Protein AF-A0A1S0UH13-F1 (afdb_monomer_lite)

InterPro domains:
  IPR021656 RPGR-interacting protein 1, first C2 domain [PF11618] (8-56)
  IPR035892 C2 domain superfamily [G3DSA:2.60.40.150] (9-65)
  IPR035892 C2 domain superfamily [SSF49562] (7-60)

Sequence (85 aa):
MNKEEMETNEMMLHLSRIVLSSHSLTQIGTTRPTIFLAIEFYDFELQTTPMFSGPELYMHIITRLQGLAPLLARADKALFVSIHW

pLDDT: mean 79.37, std 12.94, range [44.12, 93.69]

Radius of gyration: 16.9 Å; chains: 1; bounding box: 49×19×39 Å

Foldseek 3Di:
DDPVVVPWPKDKDWDFKDAADPVRCVVVVHQKDWKKKWKDFDPDDIDIDDIDIGRMDGDGDIDMDTDCVVVVVDPPTDIDIDMDD

Organism: Loa loa (NCBI:txid7209)

Secondary structure (DSSP, 8-state):
--TTTT----EEEEEEEEE--HHHHHHHT-SS-EEEEEEEETTSPPEEPPPEESSEEEEEEEEEE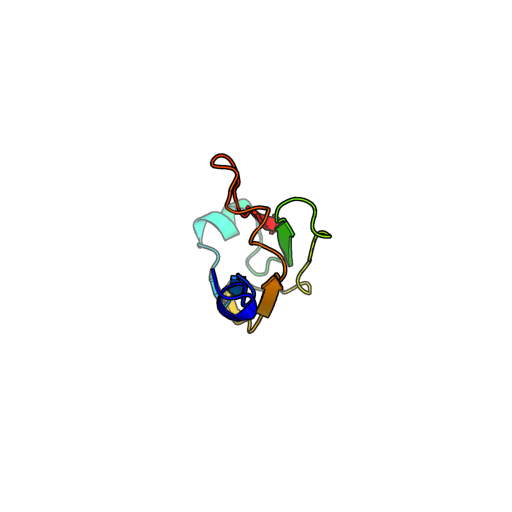---HHHHTSTT--EEEEEE-

Structure (mmCIF, N/CA/C/O backbone):
data_AF-A0A1S0UH13-F1
#
_entry.id   AF-A0A1S0UH13-F1
#
loop_
_atom_site.group_PDB
_atom_site.id
_atom_site.type_symbol
_atom_site.label_atom_id
_atom_site.label_alt_id
_atom_site.label_comp_id
_atom_site.label_asym_id
_atom_site.label_entity_id
_atom_site.label_seq_id
_atom_site.pdbx_PDB_ins_code
_atom_site.Cartn_x
_atom_site.Cartn_y
_atom_site.Cartn_z
_atom_site.occupancy
_atom_site.B_iso_or_equiv
_atom_site.auth_seq_id
_atom_site.auth_comp_id
_atom_site.auth_asym_id
_atom_site.auth_atom_id
_atom_site.pdbx_PDB_model_num
ATOM 1 N N . MET A 1 1 ? 29.969 7.778 -25.673 1.00 48.44 1 MET A N 1
ATOM 2 C CA . MET A 1 1 ? 28.986 7.558 -24.595 1.00 48.44 1 MET A CA 1
ATOM 3 C C . MET A 1 1 ? 29.445 6.315 -23.856 1.00 48.44 1 MET A C 1
ATOM 5 O O . MET A 1 1 ? 29.480 5.253 -24.471 1.00 48.44 1 MET A O 1
ATOM 9 N N . ASN A 1 2 ? 29.973 6.472 -22.641 1.00 44.12 2 ASN A N 1
ATOM 10 C CA . AS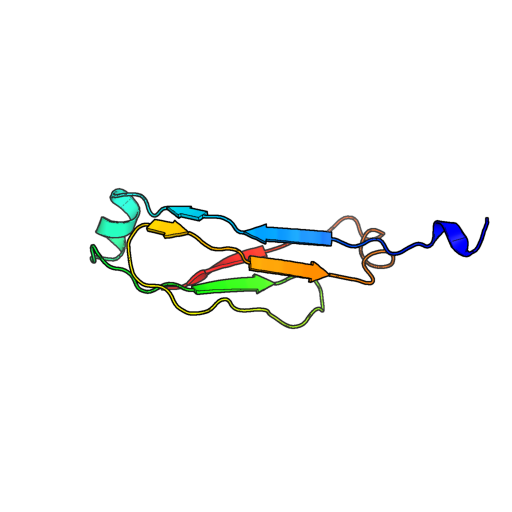N A 1 2 ? 30.570 5.361 -21.900 1.00 44.12 2 ASN A CA 1
ATOM 11 C C . ASN A 1 2 ? 29.471 4.396 -21.448 1.00 44.12 2 ASN A C 1
ATOM 13 O O . ASN A 1 2 ? 28.426 4.817 -20.965 1.00 44.12 2 ASN A O 1
ATOM 17 N N . LYS A 1 3 ? 29.721 3.094 -21.620 1.00 47.72 3 LYS A N 1
ATOM 18 C CA . LYS A 1 3 ? 28.804 1.992 -21.273 1.00 47.72 3 LYS A CA 1
ATOM 19 C C . LYS A 1 3 ? 28.448 1.939 -19.777 1.00 47.72 3 LYS A C 1
ATOM 21 O O . LYS A 1 3 ? 27.502 1.253 -19.414 1.00 47.72 3 LYS A O 1
ATOM 26 N N . GLU A 1 4 ? 29.211 2.651 -18.953 1.00 48.84 4 GLU A N 1
ATOM 27 C CA . GLU A 1 4 ? 29.136 2.675 -17.490 1.00 48.84 4 GLU A CA 1
ATOM 28 C C . GLU A 1 4 ? 28.157 3.736 -16.953 1.00 48.84 4 GLU A C 1
ATOM 30 O O . GLU A 1 4 ? 27.596 3.542 -15.890 1.00 48.84 4 GLU A O 1
ATOM 35 N N . GLU A 1 5 ? 27.812 4.787 -17.710 1.00 48.09 5 GLU A N 1
ATOM 36 C CA . GLU A 1 5 ? 26.762 5.754 -17.304 1.00 48.09 5 GLU A CA 1
ATOM 37 C C . GLU A 1 5 ? 25.332 5.246 -17.565 1.00 48.09 5 GLU A C 1
ATOM 39 O O . GLU A 1 5 ? 24.350 5.943 -17.326 1.00 48.09 5 GLU A O 1
ATOM 44 N N . MET A 1 6 ? 25.199 4.012 -18.060 1.00 47.78 6 MET A N 1
ATOM 45 C CA . MET A 1 6 ? 23.920 3.308 -18.166 1.00 47.78 6 MET A CA 1
ATOM 46 C C . MET A 1 6 ? 23.585 2.549 -16.868 1.00 47.78 6 MET A C 1
ATOM 48 O O . MET A 1 6 ? 22.788 1.608 -16.890 1.00 47.78 6 MET A O 1
ATOM 52 N N . GLU A 1 7 ? 24.224 2.930 -15.756 1.00 52.19 7 GLU A N 1
ATOM 53 C CA . GLU A 1 7 ? 23.909 2.510 -14.395 1.00 52.19 7 GLU A CA 1
ATOM 54 C C . GLU A 1 7 ? 22.442 2.824 -14.091 1.00 52.19 7 GLU A C 1
ATOM 56 O O . GLU A 1 7 ? 22.052 3.934 -13.745 1.00 52.19 7 GLU A O 1
ATOM 61 N N . THR A 1 8 ? 21.617 1.798 -14.311 1.00 57.53 8 THR A N 1
ATOM 62 C CA . THR A 1 8 ? 20.438 1.460 -13.517 1.00 57.53 8 THR A CA 1
ATOM 63 C C . THR A 1 8 ? 19.673 2.671 -12.999 1.00 57.53 8 THR A C 1
ATOM 65 O O . THR A 1 8 ? 19.791 3.046 -11.836 1.00 57.53 8 THR A O 1
ATOM 68 N N . ASN A 1 9 ? 18.818 3.243 -13.851 1.00 68.12 9 ASN A N 1
ATOM 69 C CA . ASN A 1 9 ? 17.690 4.030 -13.365 1.00 68.12 9 ASN A CA 1
ATOM 70 C C . ASN A 1 9 ? 16.855 3.113 -12.457 1.00 68.12 9 ASN A C 1
ATOM 72 O O . ASN A 1 9 ? 16.051 2.311 -12.943 1.00 68.12 9 ASN A O 1
ATOM 76 N N . GLU A 1 10 ? 17.127 3.174 -11.157 1.00 71.88 10 GLU A N 1
ATOM 77 C CA . GLU A 1 10 ? 16.383 2.499 -10.103 1.00 71.88 10 GLU A CA 1
ATOM 78 C C . GLU A 1 10 ? 15.413 3.494 -9.476 1.00 71.88 10 GLU A C 1
ATOM 80 O O . GLU A 1 10 ? 15.757 4.643 -9.199 1.00 71.88 10 GLU A O 1
ATOM 85 N N . MET A 1 11 ? 14.196 3.035 -9.215 1.00 78.12 11 MET A N 1
ATOM 86 C CA . MET A 1 11 ? 13.249 3.747 -8.370 1.00 78.12 11 MET A CA 1
ATOM 87 C C . MET A 1 11 ? 13.087 2.954 -7.090 1.00 78.12 11 MET A C 1
ATOM 89 O O . MET A 1 11 ? 12.875 1.739 -7.110 1.00 78.12 11 MET A O 1
ATOM 93 N N . MET A 1 12 ? 13.168 3.667 -5.975 1.00 83.06 12 MET A N 1
ATOM 94 C CA . MET A 1 12 ? 12.861 3.125 -4.664 1.00 83.06 12 MET A CA 1
ATOM 95 C C . MET A 1 12 ? 11.594 3.789 -4.145 1.00 83.06 12 MET A C 1
ATOM 97 O O . MET A 1 12 ? 11.553 5.006 -3.961 1.00 83.06 12 MET A O 1
ATOM 101 N N . LEU A 1 13 ? 10.559 2.987 -3.906 1.00 84.19 13 LEU A N 1
ATOM 102 C CA . LEU A 1 13 ? 9.340 3.440 -3.252 1.00 84.19 13 LEU A CA 1
ATOM 103 C C . LEU A 1 13 ? 9.417 3.091 -1.767 1.00 84.19 13 LEU A C 1
ATOM 105 O O . LEU A 1 13 ? 9.478 1.916 -1.408 1.00 84.19 13 LEU A O 1
ATOM 109 N N . HIS A 1 14 ? 9.403 4.122 -0.923 1.00 87.62 14 HIS A N 1
ATOM 110 C CA . HIS A 1 14 ? 9.384 3.996 0.531 1.00 87.62 14 HIS A CA 1
ATOM 111 C C . HIS A 1 14 ? 8.015 4.411 1.067 1.00 87.62 14 HIS A C 1
ATOM 113 O O . HIS A 1 14 ? 7.660 5.590 1.027 1.00 87.62 14 HIS A O 1
ATOM 119 N N . LEU A 1 15 ? 7.257 3.451 1.596 1.00 86.31 15 LEU A N 1
ATOM 120 C CA . LEU A 1 15 ? 5.965 3.705 2.236 1.00 86.31 15 LEU A CA 1
ATOM 121 C C . LEU A 1 15 ? 6.117 3.541 3.746 1.00 86.31 15 LEU A C 1
ATOM 123 O O . LEU A 1 15 ? 6.351 2.435 4.239 1.00 86.31 15 LEU A O 1
ATOM 127 N N . SER A 1 16 ? 6.017 4.661 4.465 1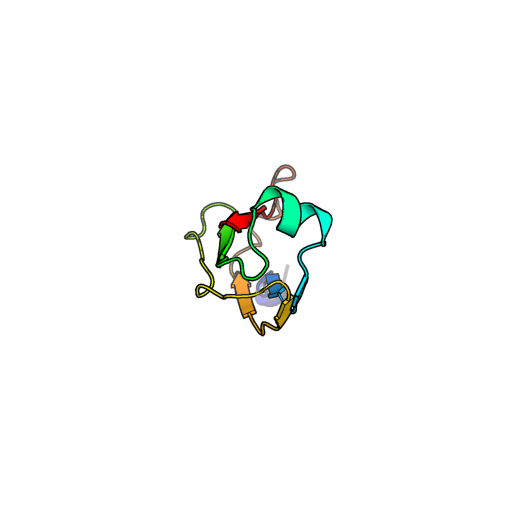.00 88.50 16 SER A N 1
ATOM 128 C CA . SER A 1 16 ? 6.340 4.739 5.894 1.00 88.50 16 SER A CA 1
ATOM 129 C C . SER A 1 16 ? 5.117 4.748 6.810 1.00 88.50 16 SER A C 1
ATOM 131 O O . SER A 1 16 ? 5.167 4.210 7.918 1.00 88.50 16 SER A O 1
ATOM 133 N N . ARG A 1 17 ? 4.016 5.378 6.385 1.00 89.75 17 ARG A N 1
ATOM 134 C CA . ARG A 1 17 ? 2.840 5.570 7.239 1.00 89.75 17 ARG A CA 1
ATOM 135 C C . ARG A 1 17 ? 1.560 5.747 6.432 1.00 89.75 17 ARG A C 1
ATOM 137 O O . ARG A 1 17 ? 1.552 6.480 5.447 1.00 89.75 17 ARG A O 1
ATOM 144 N N . ILE A 1 18 ? 0.476 5.141 6.909 1.00 88.50 18 ILE A N 1
ATOM 145 C CA . ILE A 1 18 ? -0.896 5.435 6.477 1.00 88.50 18 ILE A CA 1
ATOM 146 C C . ILE A 1 18 ? -1.666 5.928 7.696 1.00 88.50 18 ILE A C 1
ATOM 148 O O . ILE A 1 18 ? -1.607 5.314 8.763 1.00 88.50 18 ILE A O 1
ATOM 152 N N . VAL A 1 19 ? -2.404 7.023 7.527 1.00 90.88 19 VAL A N 1
ATOM 153 C CA . VAL A 1 19 ? -3.320 7.547 8.543 1.00 90.88 19 VAL A CA 1
ATOM 154 C C . VAL A 1 19 ? -4.681 7.746 7.895 1.00 90.88 19 VAL A C 1
ATOM 156 O O . VAL A 1 19 ? -4.810 8.515 6.942 1.00 90.88 19 VAL A O 1
ATOM 159 N N . LEU A 1 20 ? -5.695 7.056 8.408 1.00 90.62 20 LEU A N 1
ATOM 160 C CA . LEU A 1 20 ? -7.076 7.239 7.982 1.00 90.62 20 LEU A CA 1
ATOM 161 C C . LEU A 1 20 ? -7.714 8.360 8.795 1.00 90.62 20 LEU A C 1
ATOM 163 O O . LEU A 1 20 ? -7.668 8.371 10.026 1.00 90.62 20 LEU A O 1
ATOM 167 N N . SER A 1 21 ? -8.329 9.313 8.098 1.00 91.94 21 SER A N 1
ATOM 168 C CA . SER A 1 21 ? -9.048 10.398 8.760 1.00 91.94 21 SER A CA 1
ATOM 169 C C . SER A 1 21 ? -10.280 9.869 9.501 1.00 91.94 21 SER A C 1
ATOM 171 O O . SER A 1 21 ? -10.875 8.862 9.111 1.00 91.94 21 SER A O 1
ATOM 173 N N . SER A 1 22 ? -10.727 10.585 10.534 1.00 91.31 22 SER A N 1
ATOM 174 C CA . SER A 1 22 ? -11.983 10.274 11.233 1.00 91.31 22 SER A CA 1
ATOM 175 C C . SER A 1 22 ? -13.189 10.241 10.286 1.00 91.31 22 SER A C 1
ATOM 177 O O . SER A 1 22 ? -14.080 9.405 10.446 1.00 91.31 22 SER A O 1
ATOM 179 N N . HIS A 1 23 ? -13.195 11.099 9.262 1.00 93.69 23 HIS A N 1
ATOM 180 C CA . HIS A 1 23 ? -14.211 11.096 8.214 1.00 93.69 23 HIS A CA 1
ATOM 181 C C . HIS A 1 23 ? -14.204 9.780 7.423 1.00 93.69 23 HIS A C 1
ATOM 183 O O . HIS A 1 23 ? -15.249 9.152 7.274 1.00 93.69 23 HIS A O 1
ATOM 189 N N . SER A 1 24 ? -13.024 9.317 7.001 1.00 89.00 24 SER A N 1
ATOM 190 C CA . SER A 1 24 ? -12.856 8.039 6.297 1.00 89.00 24 SER A CA 1
ATOM 191 C C . SER A 1 24 ? -13.310 6.858 7.157 1.00 89.00 24 SER A C 1
ATOM 193 O O . SER A 1 24 ? -14.052 6.006 6.686 1.00 89.00 24 SER A O 1
ATOM 195 N N . LEU A 1 25 ? -12.941 6.830 8.442 1.00 90.94 25 LEU A N 1
ATOM 196 C CA . LEU A 1 25 ? -13.372 5.777 9.374 1.00 90.94 25 LEU A CA 1
ATOM 197 C C . LEU A 1 25 ? -14.896 5.748 9.551 1.00 90.94 25 LEU A C 1
ATOM 199 O O . LEU A 1 25 ? -15.497 4.677 9.617 1.00 90.94 25 LEU A O 1
ATOM 203 N N . THR A 1 26 ? -15.526 6.925 9.578 1.00 92.12 26 THR A N 1
ATOM 204 C CA . THR A 1 26 ? -16.987 7.049 9.655 1.00 92.12 26 THR A CA 1
ATOM 205 C C . THR A 1 26 ? -17.654 6.502 8.393 1.00 92.12 26 THR A C 1
ATOM 207 O O . THR A 1 26 ? -18.654 5.800 8.498 1.00 92.12 26 THR A O 1
ATOM 210 N N . GLN A 1 27 ? -17.088 6.769 7.211 1.00 90.50 27 GLN A N 1
ATOM 211 C CA . GLN A 1 27 ? -17.592 6.238 5.940 1.00 90.50 27 GLN A CA 1
ATOM 212 C C . GLN A 1 27 ? -17.436 4.717 5.826 1.00 90.50 27 GLN A C 1
ATOM 214 O O . GLN A 1 27 ? -18.342 4.055 5.330 1.00 90.50 27 GLN A O 1
ATOM 219 N N . ILE A 1 28 ? -16.320 4.157 6.308 1.00 89.25 28 ILE A N 1
ATOM 220 C CA . ILE A 1 28 ? -16.098 2.699 6.335 1.00 89.25 28 ILE A CA 1
ATOM 221 C C . ILE A 1 28 ? -17.008 2.032 7.389 1.00 89.25 28 ILE A C 1
ATOM 223 O O . ILE A 1 28 ? -17.328 0.851 7.284 1.00 89.25 28 ILE A O 1
ATOM 227 N N . GLY A 1 29 ? -17.456 2.775 8.407 1.00 92.12 29 GLY A N 1
ATOM 228 C CA . GLY A 1 29 ? -18.328 2.258 9.465 1.00 92.12 29 GLY A CA 1
ATOM 229 C C . GLY A 1 29 ? -17.585 1.429 10.518 1.00 92.12 29 GLY A C 1
ATOM 230 O O . GLY A 1 29 ? -18.199 0.646 11.239 1.00 92.12 29 GLY A O 1
ATOM 231 N N . THR A 1 30 ? -16.262 1.590 10.622 1.00 89.81 30 THR A N 1
ATOM 232 C CA . THR A 1 30 ? -15.425 0.883 11.599 1.00 89.81 30 THR A CA 1
ATOM 233 C C . THR A 1 30 ? -14.305 1.773 12.120 1.00 89.81 30 THR A C 1
ATOM 235 O O . THR A 1 30 ? -13.678 2.533 11.385 1.00 89.81 30 THR A O 1
ATOM 238 N N . THR A 1 31 ? -14.007 1.640 13.410 1.00 87.00 31 THR A N 1
ATOM 239 C CA . THR A 1 31 ? -12.846 2.275 14.048 1.00 87.00 31 THR A CA 1
ATOM 240 C C . THR A 1 31 ? -11.567 1.454 13.882 1.00 87.00 31 THR A C 1
ATOM 242 O O . THR A 1 31 ? -10.479 1.938 14.192 1.00 87.00 31 THR A O 1
ATOM 245 N N . ARG A 1 32 ? -11.678 0.211 13.392 1.00 90.56 32 ARG A N 1
ATOM 246 C CA . ARG A 1 32 ? -10.558 -0.711 13.158 1.00 90.56 32 ARG A CA 1
ATOM 247 C C . ARG A 1 32 ? -10.669 -1.334 11.762 1.00 90.56 32 ARG A C 1
ATOM 249 O O . ARG A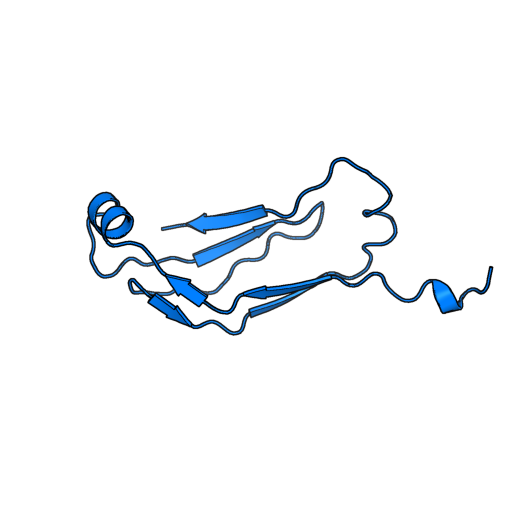 1 32 ? -11.015 -2.510 11.651 1.00 90.56 32 ARG A O 1
ATOM 256 N N . PRO A 1 33 ? -10.426 -0.556 10.697 1.00 91.25 33 PRO A N 1
ATOM 257 C CA . PRO A 1 33 ? -10.462 -1.075 9.334 1.00 91.25 33 PRO A CA 1
ATOM 258 C C . PRO A 1 33 ? -9.326 -2.070 9.122 1.00 91.25 33 PRO A C 1
ATOM 260 O O . PRO A 1 33 ? -8.283 -1.952 9.766 1.00 91.25 33 PRO A O 1
ATOM 263 N N . THR A 1 34 ? -9.534 -3.038 8.232 1.00 92.00 34 THR A N 1
ATOM 264 C CA . THR A 1 34 ? -8.465 -3.914 7.746 1.00 92.00 34 THR A CA 1
ATOM 265 C C . THR A 1 34 ? -8.136 -3.493 6.327 1.00 92.00 34 THR A C 1
ATOM 267 O O . THR A 1 34 ? -9.030 -3.484 5.495 1.00 92.00 34 THR A O 1
ATOM 270 N N . ILE A 1 35 ? -6.893 -3.097 6.069 1.00 90.62 35 ILE A N 1
ATOM 271 C CA . ILE A 1 35 ? -6.475 -2.541 4.784 1.00 90.62 35 ILE A CA 1
ATOM 272 C C . ILE A 1 35 ? -5.196 -3.191 4.272 1.00 90.62 35 ILE A C 1
ATOM 274 O O . ILE A 1 35 ? -4.375 -3.668 5.052 1.00 90.62 35 ILE A O 1
ATOM 278 N N . PHE A 1 36 ? -4.990 -3.145 2.963 1.00 91.00 36 PHE A N 1
ATOM 279 C CA . PHE A 1 36 ? -3.698 -3.403 2.329 1.00 91.00 36 PHE A CA 1
ATOM 280 C C . PHE A 1 36 ? -3.483 -2.401 1.190 1.00 91.00 36 PHE A C 1
ATOM 282 O O . PHE A 1 36 ? -4.433 -1.764 0.724 1.00 91.00 36 PHE A O 1
ATOM 289 N N . LEU A 1 37 ? -2.235 -2.242 0.753 1.00 89.94 37 LEU A N 1
ATOM 290 C CA . LEU A 1 37 ? -1.904 -1.444 -0.420 1.00 89.94 37 LEU A CA 1
ATOM 291 C C . LEU A 1 37 ? -1.613 -2.339 -1.614 1.00 89.94 37 LEU A C 1
ATOM 293 O O . LEU A 1 37 ? -0.920 -3.349 -1.483 1.00 89.94 37 LEU A O 1
ATOM 297 N N . ALA A 1 38 ? -2.093 -1.905 -2.771 1.00 90.25 38 ALA A N 1
ATOM 298 C CA . ALA A 1 38 ? -1.702 -2.422 -4.070 1.00 90.25 38 ALA A CA 1
ATOM 299 C C . ALA A 1 38 ? -0.820 -1.374 -4.766 1.00 90.25 38 ALA A C 1
ATOM 301 O O . ALA A 1 38 ? -1.174 -0.192 -4.820 1.00 90.25 38 ALA A O 1
ATOM 302 N N . ILE A 1 39 ? 0.344 -1.801 -5.247 1.00 87.62 39 ILE A N 1
ATOM 303 C CA . ILE A 1 39 ? 1.343 -0.969 -5.915 1.00 87.62 39 ILE A CA 1
ATOM 304 C C . ILE A 1 39 ? 1.462 -1.480 -7.344 1.00 87.62 39 ILE A C 1
ATOM 306 O O . ILE A 1 39 ? 1.947 -2.589 -7.578 1.00 87.62 39 ILE A O 1
ATOM 310 N N . GLU A 1 40 ? 1.024 -0.654 -8.285 1.00 86.31 40 GLU A N 1
ATOM 311 C CA . GLU A 1 40 ? 1.041 -0.959 -9.708 1.00 86.31 40 GLU A CA 1
ATOM 312 C C . GLU A 1 40 ? 1.937 0.041 -10.433 1.00 86.31 40 GLU A C 1
ATOM 314 O O . GLU A 1 40 ? 1.832 1.261 -10.263 1.00 86.31 40 GLU A O 1
ATOM 319 N N . PHE A 1 41 ? 2.856 -0.488 -11.234 1.00 82.25 41 PHE A N 1
ATOM 320 C CA . PHE A 1 41 ? 3.858 0.313 -11.910 1.00 82.25 41 PHE A CA 1
ATOM 321 C C . PHE A 1 41 ? 4.180 -0.297 -13.275 1.00 82.25 41 PHE A C 1
ATOM 323 O O . PHE A 1 41 ? 4.875 -1.304 -13.353 1.00 82.25 41 PHE A O 1
ATOM 330 N N . TYR A 1 42 ? 3.734 0.349 -14.357 1.00 80.44 42 TYR A N 1
ATOM 331 C CA . TYR A 1 42 ? 3.993 -0.084 -15.740 1.00 80.44 42 TYR A CA 1
ATOM 332 C C . TYR A 1 42 ? 3.609 -1.564 -15.970 1.00 80.44 42 TYR A C 1
ATOM 334 O O . TYR A 1 42 ? 2.566 -1.994 -15.499 1.00 80.44 42 TYR A O 1
ATOM 342 N N . ASP A 1 43 ? 4.450 -2.327 -16.678 1.00 77.06 43 ASP A N 1
ATOM 343 C CA . ASP A 1 43 ? 4.272 -3.760 -16.947 1.00 77.06 43 ASP A CA 1
ATOM 344 C C . ASP A 1 43 ? 4.936 -4.640 -15.866 1.00 77.06 43 ASP A C 1
ATOM 346 O O . ASP A 1 43 ? 5.212 -5.818 -16.101 1.00 77.06 43 ASP A O 1
ATOM 350 N N . PHE A 1 44 ? 5.268 -4.071 -14.699 1.00 81.00 44 PHE A N 1
ATOM 351 C CA . PHE A 1 44 ? 5.756 -4.878 -13.584 1.00 81.00 44 PHE A CA 1
ATOM 352 C C . PHE A 1 44 ? 4.604 -5.643 -12.947 1.00 81.00 44 PHE A C 1
ATOM 354 O O . PHE A 1 44 ? 3.445 -5.233 -12.985 1.00 81.00 44 PHE A O 1
ATOM 361 N N . GLU A 1 45 ? 4.953 -6.759 -12.319 1.00 84.75 45 GLU A N 1
ATOM 362 C CA . GLU A 1 45 ? 4.008 -7.523 -11.525 1.00 84.75 45 GLU A CA 1
ATOM 363 C C . GLU A 1 45 ? 3.432 -6.661 -10.393 1.00 84.75 45 GLU A C 1
ATOM 365 O O . GLU A 1 45 ? 4.164 -5.958 -9.687 1.00 84.75 45 GLU A O 1
ATOM 370 N N . LEU A 1 46 ? 2.108 -6.733 -10.230 1.00 87.50 46 LEU A N 1
ATOM 371 C CA . LEU A 1 46 ? 1.384 -6.082 -9.146 1.00 87.50 46 LEU A CA 1
ATOM 372 C C . LEU A 1 46 ? 1.967 -6.513 -7.797 1.00 87.50 46 LEU A C 1
ATOM 374 O O . LEU A 1 46 ? 2.021 -7.702 -7.489 1.00 87.50 46 LEU A O 1
ATOM 378 N N . GLN A 1 47 ? 2.335 -5.546 -6.960 1.00 87.25 47 GLN A N 1
ATOM 379 C CA . GLN A 1 47 ? 2.795 -5.827 -5.603 1.00 87.25 47 GLN A CA 1
ATOM 380 C C . GLN A 1 47 ? 1.722 -5.472 -4.583 1.00 87.25 47 GLN A C 1
ATOM 382 O O . GLN A 1 47 ? 1.088 -4.423 -4.669 1.00 87.25 47 GLN A O 1
ATOM 387 N N . THR A 1 48 ? 1.551 -6.324 -3.575 1.00 88.94 48 THR A N 1
ATOM 388 C CA . THR A 1 48 ? 0.633 -6.073 -2.461 1.00 88.94 48 THR A CA 1
ATOM 389 C C . THR A 1 48 ? 1.367 -6.080 -1.136 1.00 88.94 48 THR A C 1
ATOM 391 O O . THR A 1 48 ? 2.255 -6.902 -0.903 1.00 88.94 48 THR A O 1
ATOM 394 N N . THR A 1 49 ? 0.960 -5.204 -0.228 1.00 87.62 49 THR A N 1
ATOM 395 C CA . THR A 1 49 ? 1.438 -5.239 1.154 1.00 87.62 49 THR A CA 1
ATOM 396 C C . THR A 1 49 ? 0.678 -6.302 1.949 1.00 87.62 49 THR A C 1
ATOM 398 O O . THR A 1 49 ? -0.432 -6.675 1.564 1.00 87.62 49 THR A O 1
ATOM 401 N N . PRO A 1 50 ? 1.208 -6.758 3.098 1.00 88.44 50 PRO A N 1
ATOM 402 C CA . PRO A 1 50 ? 0.402 -7.491 4.066 1.00 88.44 50 PRO A CA 1
ATOM 403 C C . PRO A 1 50 ? -0.870 -6.718 4.437 1.00 88.44 50 PRO A C 1
ATOM 405 O O . PRO A 1 50 ? -0.918 -5.492 4.318 1.00 88.44 50 PRO A O 1
ATOM 408 N N . MET A 1 51 ? -1.892 -7.436 4.901 1.00 89.75 51 MET A N 1
ATOM 409 C CA . MET A 1 51 ? -3.060 -6.797 5.500 1.00 89.75 51 MET A CA 1
ATOM 410 C C . MET A 1 51 ? -2.690 -6.219 6.861 1.00 89.75 51 MET A C 1
ATOM 412 O O . MET A 1 51 ? -1.955 -6.832 7.638 1.00 89.75 51 MET A O 1
ATOM 416 N N . PHE A 1 52 ? -3.263 -5.069 7.175 1.00 88.31 52 PHE A N 1
ATOM 417 C CA . PHE A 1 52 ? -3.082 -4.412 8.450 1.00 88.31 52 PHE A CA 1
ATOM 418 C C . PHE A 1 52 ? -4.405 -3.963 9.043 1.00 88.31 52 PHE A C 1
ATOM 420 O O . PHE A 1 52 ? -5.330 -3.649 8.305 1.00 88.31 52 PHE A O 1
ATOM 427 N N . SER A 1 53 ? -4.480 -3.867 10.370 1.00 90.38 53 SER A N 1
ATOM 428 C CA . SER A 1 53 ? -5.711 -3.481 11.060 1.00 90.38 53 SER A CA 1
ATOM 429 C C . SER A 1 53 ? -5.518 -2.256 11.944 1.00 90.38 53 SER A C 1
ATOM 431 O O . SER A 1 53 ? -4.636 -2.233 12.801 1.00 90.38 53 SER A O 1
ATOM 433 N N . GLY A 1 54 ? -6.411 -1.279 11.806 1.00 90.44 54 GLY A N 1
ATOM 434 C CA . GLY A 1 54 ? -6.426 -0.061 12.608 1.00 90.44 54 GLY A CA 1
ATOM 435 C C . GLY A 1 54 ? -6.440 1.222 11.772 1.00 90.44 54 GLY A C 1
ATOM 436 O O . GLY A 1 54 ? -6.257 1.184 10.559 1.00 90.44 54 GLY A O 1
ATOM 437 N N . PRO A 1 55 ? -6.687 2.370 12.421 1.00 88.06 55 PRO A N 1
ATOM 438 C CA . PRO A 1 55 ? -6.787 3.668 11.751 1.00 88.06 55 PRO A CA 1
ATOM 439 C C . PRO A 1 55 ? -5.425 4.276 11.390 1.00 88.06 55 PRO A C 1
ATOM 441 O O . PRO A 1 55 ? -5.352 5.212 10.596 1.00 88.06 55 PRO A O 1
ATOM 444 N N . GLU A 1 56 ? -4.349 3.764 11.982 1.00 88.38 56 GLU A N 1
ATOM 445 C CA . GLU A 1 56 ? -2.994 4.253 11.795 1.00 88.38 56 GLU A CA 1
ATOM 446 C C . GLU A 1 56 ? -2.015 3.090 11.718 1.00 88.38 56 GLU A C 1
ATOM 448 O O . GLU A 1 56 ? -2.082 2.144 12.507 1.00 88.38 56 GLU A O 1
ATOM 453 N N . LEU A 1 57 ? -1.109 3.178 10.747 1.00 83.94 57 LEU A N 1
ATOM 454 C CA . LEU A 1 57 ? -0.219 2.098 10.368 1.00 83.94 57 LEU A CA 1
ATOM 455 C C . LEU A 1 57 ? 1.168 2.643 10.086 1.00 83.94 57 LEU A C 1
ATOM 457 O O . LEU A 1 57 ? 1.332 3.526 9.245 1.00 83.94 57 LEU A O 1
ATOM 461 N N . TYR A 1 58 ? 2.156 2.076 10.768 1.00 83.94 58 TYR A N 1
ATOM 462 C CA . TYR A 1 58 ? 3.567 2.320 10.513 1.00 83.94 58 TYR A CA 1
ATOM 463 C C . TYR A 1 58 ? 4.126 1.140 9.735 1.00 83.94 58 TYR A C 1
ATOM 465 O O . TYR A 1 58 ? 4.009 -0.009 10.159 1.00 83.94 58 TYR A O 1
ATOM 473 N N . MET A 1 59 ? 4.715 1.427 8.583 1.00 82.75 59 MET A N 1
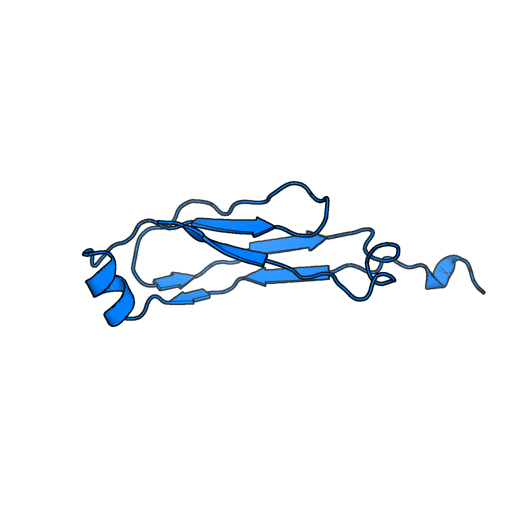ATOM 474 C CA . MET A 1 59 ? 5.229 0.424 7.662 1.00 82.75 59 MET A CA 1
ATOM 475 C C . MET A 1 59 ? 6.676 0.759 7.309 1.00 82.75 59 MET A C 1
ATOM 477 O O . MET A 1 59 ? 7.088 1.915 7.344 1.00 82.75 59 MET A O 1
ATOM 481 N N . HIS A 1 60 ? 7.462 -0.257 6.968 1.00 80.81 60 HIS A N 1
ATOM 482 C CA . HIS A 1 60 ? 8.791 -0.073 6.390 1.00 80.81 60 HIS A CA 1
ATOM 483 C C . HIS A 1 60 ? 8.866 -0.879 5.099 1.00 80.81 60 HIS A C 1
ATOM 485 O O . HIS A 1 60 ? 9.536 -1.905 5.019 1.00 80.81 60 HIS A O 1
ATOM 491 N N . ILE A 1 61 ? 8.084 -0.454 4.109 1.00 79.19 61 ILE A N 1
ATOM 492 C CA . ILE A 1 61 ? 8.008 -1.149 2.826 1.00 79.19 61 ILE A CA 1
ATOM 493 C C . ILE A 1 61 ? 8.905 -0.417 1.847 1.00 79.19 61 ILE A C 1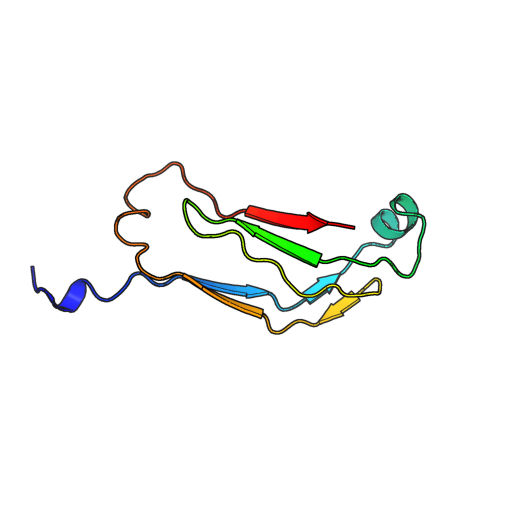
ATOM 495 O O . ILE A 1 61 ? 8.738 0.783 1.619 1.00 79.19 61 ILE A O 1
ATOM 499 N N . ILE A 1 62 ? 9.870 -1.163 1.316 1.00 80.12 62 ILE A N 1
ATOM 500 C CA . ILE A 1 62 ? 10.809 -0.708 0.302 1.00 80.12 62 ILE A CA 1
ATOM 501 C C . ILE A 1 62 ? 10.607 -1.589 -0.922 1.00 80.12 62 ILE A C 1
ATOM 503 O O . ILE A 1 62 ? 10.985 -2.761 -0.913 1.00 80.12 62 ILE A O 1
ATOM 507 N N . THR A 1 63 ? 10.052 -1.008 -1.978 1.00 80.75 63 THR A N 1
ATOM 508 C CA . THR A 1 63 ? 9.972 -1.654 -3.289 1.00 80.75 63 THR A CA 1
ATOM 509 C C . THR A 1 63 ? 11.060 -1.075 -4.182 1.00 80.75 63 THR A C 1
ATOM 511 O O . THR A 1 63 ? 11.132 0.141 -4.369 1.00 80.75 63 THR A O 1
ATOM 514 N N . ARG A 1 64 ? 11.916 -1.947 -4.727 1.00 79.62 64 ARG A N 1
ATOM 515 C CA . ARG A 1 64 ? 12.934 -1.586 -5.721 1.00 79.62 64 ARG A CA 1
ATOM 516 C C . ARG A 1 64 ? 12.444 -1.963 -7.110 1.00 79.62 64 ARG A C 1
ATOM 518 O O . ARG A 1 64 ? 12.103 -3.118 -7.347 1.00 79.62 64 ARG A O 1
ATOM 525 N N . LEU A 1 65 ? 12.446 -0.993 -8.015 1.00 76.75 65 LEU A N 1
ATOM 526 C CA . LEU A 1 65 ? 12.091 -1.176 -9.417 1.00 76.75 65 LEU A CA 1
ATOM 527 C C . LEU A 1 65 ? 13.336 -0.898 -10.257 1.00 76.75 65 LEU A C 1
ATOM 529 O O . LEU A 1 65 ? 13.833 0.229 -10.291 1.00 76.75 65 LEU A O 1
ATOM 533 N N . GLN A 1 66 ? 13.859 -1.943 -10.895 1.00 76.62 66 GLN A N 1
ATOM 534 C CA . GLN A 1 66 ? 15.037 -1.880 -11.761 1.00 76.62 66 GLN A CA 1
ATOM 535 C C . GLN A 1 66 ? 14.618 -1.885 -13.233 1.00 76.62 66 GLN A C 1
ATOM 537 O O . GLN A 1 66 ? 13.545 -2.368 -13.572 1.00 76.62 66 GLN A O 1
ATOM 542 N N . GLY A 1 67 ? 15.470 -1.381 -14.128 1.00 73.94 67 GLY A N 1
ATOM 543 C CA . GLY A 1 67 ? 15.185 -1.410 -15.569 1.00 73.94 67 GLY A CA 1
ATOM 544 C C . GLY A 1 67 ? 14.242 -0.300 -16.044 1.00 73.94 67 GLY A C 1
ATOM 545 O O . GLY A 1 67 ? 13.517 -0.474 -17.019 1.00 73.94 67 GLY A O 1
ATOM 546 N N . LEU A 1 68 ? 14.261 0.864 -15.387 1.00 71.88 68 LEU A N 1
ATOM 547 C CA . LEU A 1 68 ? 13.369 1.987 -15.707 1.00 71.88 68 LEU A CA 1
ATOM 548 C C . LEU A 1 68 ? 13.814 2.819 -16.908 1.00 71.88 68 LEU A C 1
ATOM 550 O O . LEU A 1 68 ? 13.026 3.589 -17.449 1.00 71.88 68 LEU A O 1
ATOM 554 N N . ALA A 1 69 ? 15.066 2.677 -17.341 1.00 69.62 69 ALA A N 1
ATOM 555 C CA . ALA A 1 69 ? 15.627 3.430 -18.461 1.00 69.62 69 ALA A CA 1
ATOM 556 C C . ALA A 1 69 ? 14.761 3.401 -19.745 1.00 69.62 69 ALA A C 1
ATOM 558 O O . ALA A 1 69 ? 14.448 4.478 -20.253 1.00 69.62 69 ALA A O 1
ATOM 559 N N . PRO A 1 70 ? 14.288 2.243 -20.251 1.00 66.94 70 PRO A N 1
ATOM 560 C CA . PRO A 1 70 ? 13.381 2.209 -21.405 1.00 66.94 70 PRO A CA 1
ATOM 561 C C . PRO A 1 70 ? 11.983 2.780 -21.115 1.00 66.94 70 PRO A C 1
ATOM 563 O O . PRO A 1 70 ? 11.239 3.112 -22.038 1.00 66.94 70 PRO A O 1
ATOM 566 N N . LEU A 1 71 ? 11.599 2.887 -19.842 1.00 66.00 71 LEU A N 1
ATOM 567 C CA . LEU A 1 71 ? 10.263 3.292 -19.424 1.00 66.00 71 LEU A CA 1
ATOM 568 C C . LEU A 1 71 ? 10.129 4.808 -19.249 1.00 66.00 71 LEU A C 1
ATOM 570 O O . LEU A 1 71 ? 9.100 5.340 -19.664 1.00 66.00 71 LEU A O 1
ATOM 574 N N . LEU A 1 72 ? 11.172 5.470 -18.733 1.00 63.12 72 LEU A N 1
ATOM 575 C CA . LEU A 1 72 ? 11.276 6.926 -18.540 1.00 63.12 72 LEU A CA 1
ATOM 576 C C . LEU A 1 72 ? 11.301 7.719 -19.857 1.00 63.12 72 LEU A C 1
ATOM 578 O O . LEU A 1 72 ? 10.984 8.903 -19.872 1.00 63.12 72 LEU A O 1
ATOM 582 N N . ALA A 1 73 ? 11.632 7.068 -20.976 1.00 64.44 73 ALA A N 1
ATOM 583 C CA . ALA A 1 73 ? 11.591 7.671 -22.310 1.00 64.44 73 ALA A CA 1
ATOM 584 C C . ALA A 1 73 ? 10.161 7.898 -22.848 1.00 64.44 73 ALA A C 1
ATOM 586 O O . ALA A 1 73 ? 9.992 8.465 -23.927 1.00 64.44 73 ALA A O 1
ATOM 587 N N . ARG A 1 74 ? 9.126 7.436 -22.135 1.00 65.25 74 ARG A N 1
ATOM 588 C CA . ARG A 1 74 ? 7.717 7.582 -22.520 1.00 65.25 74 ARG A CA 1
ATOM 589 C C . ARG A 1 74 ? 7.021 8.525 -21.527 1.00 65.25 74 ARG A C 1
ATOM 591 O O . ARG A 1 74 ? 6.937 8.220 -20.342 1.00 65.25 74 ARG A O 1
ATOM 598 N N . ALA A 1 75 ? 6.591 9.689 -22.018 1.00 54.44 75 ALA A N 1
ATOM 599 C CA . ALA A 1 75 ? 6.171 10.857 -21.229 1.00 54.44 75 ALA A CA 1
ATOM 600 C C . ALA A 1 75 ? 4.779 10.751 -20.564 1.00 54.44 75 ALA A C 1
ATOM 602 O O . ALA A 1 75 ? 4.302 11.716 -19.975 1.00 54.44 75 ALA A O 1
ATOM 603 N N . ASP A 1 76 ? 4.119 9.600 -20.663 1.00 65.69 76 ASP A N 1
ATOM 604 C CA . ASP A 1 76 ? 2.710 9.380 -20.326 1.00 65.69 76 ASP A CA 1
ATOM 605 C C . ASP A 1 76 ? 2.482 8.403 -19.158 1.00 65.69 76 ASP A C 1
ATOM 607 O O . ASP A 1 76 ? 1.358 7.959 -18.936 1.00 65.69 76 ASP A O 1
ATOM 611 N N . LYS A 1 77 ? 3.520 8.046 -18.391 1.00 62.84 77 LYS A N 1
ATOM 612 C CA . LYS A 1 77 ? 3.417 6.981 -17.381 1.00 62.84 77 LYS A CA 1
ATOM 613 C C . LYS A 1 77 ? 3.352 7.460 -15.932 1.00 62.84 77 LYS A C 1
ATOM 615 O O . LYS A 1 77 ? 4.071 8.372 -15.529 1.00 62.84 77 LYS A O 1
ATOM 620 N N . ALA A 1 78 ? 2.531 6.766 -15.138 1.00 67.50 78 ALA A N 1
ATOM 621 C CA . ALA A 1 78 ? 2.261 7.053 -13.732 1.00 67.50 78 ALA A CA 1
ATOM 622 C C . ALA A 1 78 ? 2.473 5.816 -12.836 1.00 67.50 78 ALA A C 1
ATOM 624 O O . ALA A 1 78 ? 2.251 4.683 -13.258 1.00 67.50 78 ALA A O 1
ATOM 625 N N . LEU A 1 79 ? 2.906 6.053 -11.595 1.00 75.50 79 LEU A N 1
ATOM 626 C CA . LEU A 1 79 ? 2.874 5.084 -10.496 1.00 75.50 79 LEU A CA 1
ATOM 627 C C . LEU A 1 79 ? 1.508 5.188 -9.809 1.00 75.50 79 LEU A C 1
ATOM 629 O O . LEU A 1 79 ? 1.122 6.289 -9.410 1.00 75.50 79 LEU A O 1
ATOM 633 N N . PHE A 1 80 ? 0.828 4.060 -9.612 1.00 80.81 80 PHE A N 1
ATOM 634 C CA . PHE A 1 80 ? -0.429 4.010 -8.871 1.00 80.81 80 PHE A CA 1
ATOM 635 C C . PHE A 1 80 ? -0.236 3.282 -7.540 1.00 80.81 80 PHE A C 1
ATOM 637 O O . PHE A 1 80 ? 0.339 2.196 -7.473 1.00 80.81 80 PHE A O 1
ATOM 644 N N . VAL A 1 81 ? -0.725 3.904 -6.467 1.00 80.19 81 VAL A N 1
ATOM 645 C CA . VAL A 1 81 ? -0.798 3.303 -5.133 1.00 80.19 81 VAL A CA 1
ATOM 646 C C . VAL A 1 81 ? -2.240 3.406 -4.668 1.00 80.19 81 VAL A C 1
ATOM 648 O O . VAL A 1 81 ? -2.768 4.510 -4.522 1.00 80.19 81 VAL A O 1
ATOM 651 N N . SER A 1 82 ? -2.862 2.255 -4.436 1.00 83.25 82 SER A N 1
ATOM 652 C CA . SER A 1 82 ? -4.279 2.149 -4.089 1.00 83.25 82 SER A CA 1
ATOM 653 C C . SER A 1 82 ? -4.451 1.540 -2.700 1.00 83.25 82 SER A C 1
ATOM 655 O O . SER A 1 82 ? -3.724 0.621 -2.323 1.00 83.25 82 SER A O 1
ATOM 657 N N . ILE A 1 83 ? -5.419 2.057 -1.938 1.00 81.62 83 ILE A N 1
ATOM 658 C CA . ILE A 1 83 ? -5.819 1.524 -0.628 1.00 81.62 83 ILE A CA 1
ATOM 659 C C . ILE A 1 83 ? -7.065 0.665 -0.826 1.00 81.62 83 ILE A C 1
ATOM 661 O O . ILE A 1 83 ? -8.055 1.140 -1.380 1.00 81.62 83 ILE A O 1
ATOM 665 N N . HIS A 1 84 ? -7.023 -0.567 -0.328 1.00 81.94 84 HIS A N 1
ATOM 666 C CA . HIS A 1 84 ? -8.140 -1.508 -0.367 1.00 81.94 84 HIS A CA 1
ATOM 667 C C . HIS A 1 84 ? -8.566 -1.869 1.061 1.00 81.94 84 HIS A C 1
ATOM 669 O O . HIS A 1 84 ? -7.700 -1.993 1.930 1.00 81.94 84 HIS A O 1
ATOM 675 N N . TRP A 1 85 ? -9.876 -2.011 1.294 1.00 76.88 85 TRP A N 1
ATOM 676 C CA . TRP A 1 85 ? -10.501 -2.337 2.584 1.00 76.88 85 TRP A CA 1
ATOM 677 C C . TRP A 1 85 ? -11.602 -3.388 2.436 1.00 76.88 85 TRP A C 1
ATOM 679 O O . TRP A 1 85 ? -12.157 -3.502 1.318 1.00 76.88 85 TRP A O 1
#